Protein AF-A0A543AAI5-F1 (afdb_monomer_lite)

Organism: NCBI:txid1175486

Sequence (152 aa):
MASEREKSPRRGMCAAIVSMEGLAVALASPVMISIGGVSAGLAVPLGLGFFVACILVAGMLRRPWAYWLGWALQVVAIAMGFLISIMFVIGVIFAILWGMGDLLGRKIDRERAAAFAELDRIIAREEAAEQGASDDADASDDAVSDDSASRP

Foldseek 3Di:
DVVVVPPLVLLVQLLVLLLVLLVVLQVCLVVLVPPLVDDNVPSNCLSNVLNVLSNVLSVVVVDPCSLVVVVVSLVSQCVCCVSPVVSVVVSVVSNVSSVVSVVVSVVVVVVVVVVVVVVVVVVVVVVVVVVVVVVVVVVVVVVVVVVVVPDD

pLDDT: mean 79.84, std 9.24, range [43.66, 92.19]

Structure (mmCIF, N/CA/C/O backbone):
data_AF-A0A543AAI5-F1
#
_entry.id   AF-A0A543AAI5-F1
#
loop_
_atom_site.group_PDB
_atom_site.id
_atom_site.type_symbol
_atom_site.label_atom_id
_atom_site.label_alt_id
_atom_site.label_comp_id
_atom_site.label_asym_id
_atom_site.label_entity_id
_atom_site.label_seq_id
_atom_site.pdbx_PDB_ins_code
_atom_site.Cartn_x
_atom_site.Cartn_y
_atom_site.Cartn_z
_atom_site.occupancy
_atom_site.B_iso_or_equiv
_atom_site.auth_seq_id
_atom_site.auth_comp_id
_atom_site.auth_asym_id
_atom_site.auth_atom_id
_atom_site.pdbx_PDB_model_num
ATOM 1 N N . MET A 1 1 ? 25.627 -3.147 -5.554 1.00 43.66 1 MET A N 1
ATOM 2 C CA . MET A 1 1 ? 24.707 -1.999 -5.745 1.00 43.66 1 MET A CA 1
ATOM 3 C C . MET A 1 1 ? 23.696 -2.166 -6.894 1.00 43.66 1 MET A C 1
ATOM 5 O O . MET A 1 1 ? 22.860 -1.294 -7.066 1.00 43.66 1 MET A O 1
ATOM 9 N N . ALA A 1 2 ? 23.668 -3.286 -7.635 1.00 43.66 2 ALA A N 1
ATOM 10 C CA . ALA A 1 2 ? 22.633 -3.532 -8.655 1.00 43.66 2 ALA A CA 1
ATOM 11 C C . ALA A 1 2 ? 21.208 -3.740 -8.078 1.00 43.66 2 ALA A C 1
ATOM 13 O O . ALA A 1 2 ? 20.225 -3.452 -8.750 1.00 43.66 2 ALA A O 1
ATOM 14 N N . SER A 1 3 ? 21.085 -4.158 -6.810 1.00 45.50 3 SER A N 1
ATOM 15 C CA . SER A 1 3 ? 19.794 -4.503 -6.181 1.00 45.50 3 SER A CA 1
ATOM 16 C C . SER A 1 3 ? 18.876 -3.305 -5.873 1.00 45.50 3 SER A C 1
ATOM 18 O O . SER A 1 3 ? 17.659 -3.470 -5.798 1.00 45.50 3 SER A O 1
ATOM 20 N N . GLU A 1 4 ? 19.409 -2.087 -5.726 1.00 51.50 4 GLU A N 1
ATOM 21 C CA . GLU A 1 4 ? 18.578 -0.895 -5.473 1.00 51.50 4 GLU A CA 1
ATOM 22 C C . GLU A 1 4 ? 17.857 -0.390 -6.729 1.00 51.50 4 GLU A C 1
ATOM 24 O O . GLU A 1 4 ? 16.773 0.181 -6.622 1.00 51.50 4 GLU A O 1
ATOM 29 N N . ARG A 1 5 ? 18.404 -0.642 -7.928 1.00 51.22 5 ARG A N 1
ATOM 30 C CA . ARG A 1 5 ? 17.808 -0.184 -9.197 1.00 51.22 5 ARG A CA 1
ATOM 31 C C . ARG A 1 5 ? 16.488 -0.883 -9.548 1.00 51.22 5 ARG A C 1
ATOM 33 O O . ARG A 1 5 ? 15.693 -0.303 -10.290 1.00 51.22 5 ARG A O 1
ATOM 40 N N . GLU A 1 6 ? 16.248 -2.077 -9.003 1.00 53.09 6 GLU A N 1
ATOM 41 C CA . GLU A 1 6 ? 15.139 -2.972 -9.372 1.00 53.09 6 GLU A CA 1
ATOM 42 C C . GLU A 1 6 ? 13.896 -2.842 -8.466 1.00 53.09 6 GLU A C 1
ATOM 44 O O . GLU A 1 6 ? 12.776 -3.192 -8.851 1.00 53.09 6 GLU A O 1
ATOM 49 N N . LYS A 1 7 ? 14.035 -2.286 -7.255 1.00 54.19 7 LYS A N 1
ATOM 50 C CA . LYS A 1 7 ? 12.887 -2.084 -6.360 1.00 54.19 7 LYS A CA 1
ATOM 51 C C . LYS A 1 7 ? 12.089 -0.862 -6.814 1.00 54.19 7 LYS A C 1
ATOM 53 O O . LYS A 1 7 ? 12.476 0.264 -6.530 1.00 54.19 7 LYS A O 1
ATOM 58 N N . SER A 1 8 ? 10.962 -1.087 -7.502 1.00 60.38 8 SER A N 1
ATOM 59 C CA . SER A 1 8 ? 10.020 -0.017 -7.884 1.00 60.38 8 SER A CA 1
ATOM 60 C C . SER A 1 8 ? 9.680 0.841 -6.647 1.00 60.38 8 SER A C 1
ATOM 62 O O . SER A 1 8 ? 9.052 0.33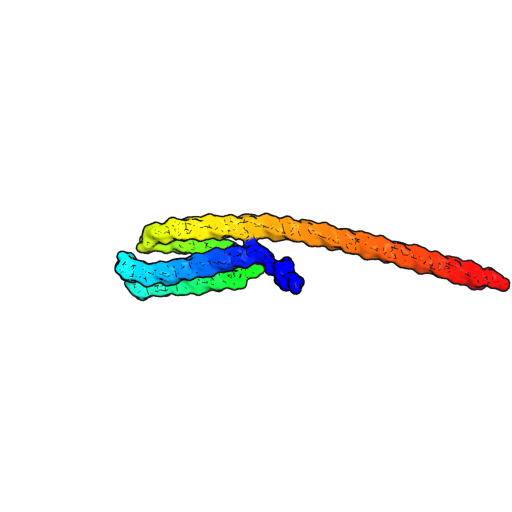0 -5.709 1.00 60.38 8 SER A O 1
ATOM 64 N N . PRO A 1 9 ? 10.091 2.128 -6.619 1.00 66.56 9 PRO A N 1
ATOM 65 C CA . PRO A 1 9 ? 9.912 3.013 -5.464 1.00 66.56 9 PRO A CA 1
ATOM 66 C C . PRO A 1 9 ? 8.450 3.116 -5.017 1.00 66.56 9 PRO A C 1
ATOM 68 O O . PRO A 1 9 ? 8.156 3.177 -3.824 1.00 66.56 9 PRO A O 1
ATOM 71 N N . ARG A 1 10 ? 7.518 3.025 -5.975 1.00 66.94 10 ARG A N 1
ATOM 72 C CA . ARG A 1 10 ? 6.068 2.948 -5.754 1.00 66.94 10 ARG A CA 1
ATOM 73 C C . ARG A 1 10 ? 5.675 1.853 -4.771 1.00 66.94 10 ARG A C 1
ATOM 75 O O . ARG A 1 10 ? 4.867 2.076 -3.876 1.00 66.94 10 ARG A O 1
ATOM 82 N N . ARG A 1 11 ? 6.225 0.653 -4.954 1.00 71.38 11 ARG A N 1
ATOM 83 C CA . ARG A 1 11 ? 5.855 -0.525 -4.160 1.00 71.38 11 ARG A CA 1
ATOM 84 C C . ARG A 1 11 ? 6.301 -0.358 -2.717 1.00 71.38 11 ARG A C 1
ATOM 86 O O . ARG A 1 11 ? 5.543 -0.699 -1.821 1.00 71.38 11 ARG A O 1
ATOM 93 N N . GLY A 1 12 ? 7.492 0.206 -2.507 1.00 76.19 12 GLY A N 1
ATOM 94 C CA . GLY A 1 12 ? 8.001 0.520 -1.173 1.00 76.19 12 GLY A CA 1
ATOM 95 C C . GLY A 1 12 ? 7.133 1.554 -0.458 1.00 76.19 12 GLY A C 1
ATOM 96 O O . GLY A 1 12 ? 6.717 1.317 0.671 1.00 76.19 12 GLY A O 1
ATOM 97 N N . MET A 1 13 ? 6.795 2.654 -1.139 1.00 78.50 13 MET A N 1
ATOM 98 C CA . MET A 1 13 ? 5.970 3.722 -0.565 1.00 78.50 13 MET A CA 1
ATOM 99 C C . MET A 1 13 ? 4.566 3.232 -0.191 1.00 78.50 13 MET A C 1
ATOM 101 O O . MET A 1 13 ? 4.148 3.391 0.953 1.00 78.50 13 MET A O 1
ATOM 105 N N . CYS A 1 14 ? 3.848 2.582 -1.111 1.00 77.38 14 CYS A N 1
ATOM 106 C CA . CYS 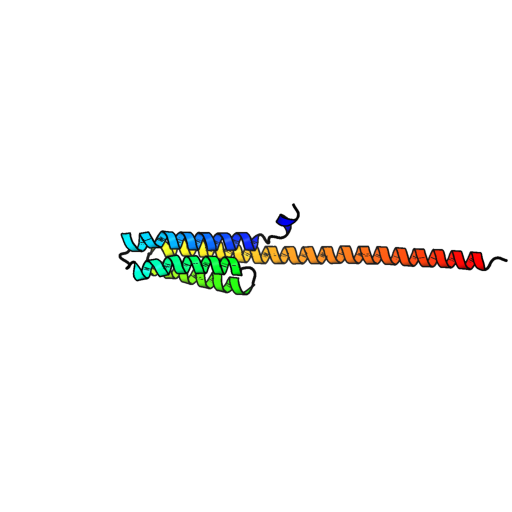A 1 14 ? 2.490 2.109 -0.833 1.00 77.38 14 CYS A CA 1
ATOM 107 C C . CYS A 1 14 ? 2.461 0.985 0.219 1.00 77.38 14 CYS A C 1
ATOM 109 O O . CYS A 1 14 ? 1.563 0.967 1.059 1.00 77.38 14 CYS A O 1
ATOM 111 N N . ALA A 1 15 ? 3.443 0.072 0.213 1.00 81.56 15 ALA A N 1
ATOM 112 C CA . ALA A 1 15 ? 3.549 -0.964 1.241 1.00 81.56 15 ALA A CA 1
ATOM 113 C C . ALA A 1 15 ? 3.833 -0.367 2.625 1.00 81.56 15 ALA A C 1
ATOM 115 O O . ALA A 1 15 ? 3.234 -0.810 3.604 1.00 81.56 15 ALA A O 1
ATOM 116 N N . ALA A 1 16 ? 4.692 0.654 2.715 1.00 83.88 16 ALA A N 1
ATOM 117 C CA . ALA A 1 16 ? 4.970 1.341 3.972 1.00 83.88 16 ALA A CA 1
ATOM 118 C C . ALA A 1 16 ? 3.722 2.049 4.522 1.00 83.88 16 ALA A C 1
ATOM 120 O O . ALA A 1 16 ? 3.409 1.883 5.699 1.00 83.88 16 ALA A O 1
ATOM 121 N N . ILE A 1 17 ? 2.976 2.761 3.665 1.00 85.88 17 ILE A N 1
ATOM 122 C CA . ILE A 1 17 ? 1.734 3.457 4.040 1.00 85.88 17 ILE A CA 1
ATOM 123 C C . ILE A 1 17 ? 0.725 2.470 4.636 1.00 85.88 17 ILE A C 1
ATOM 125 O O . ILE A 1 17 ? 0.322 2.636 5.782 1.00 85.88 17 ILE A O 1
ATOM 129 N N . VAL A 1 18 ? 0.379 1.401 3.913 1.00 79.19 18 VAL A N 1
ATOM 130 C CA . VAL A 1 18 ? -0.617 0.423 4.388 1.00 79.19 18 VAL A CA 1
ATOM 131 C C . VAL A 1 18 ? -0.145 -0.337 5.631 1.00 79.19 18 VAL A C 1
ATOM 133 O O . VAL A 1 18 ? -0.951 -0.633 6.510 1.00 79.19 18 VAL A O 1
ATOM 136 N N . SER A 1 19 ? 1.153 -0.626 5.755 1.00 83.69 19 SER A N 1
ATOM 137 C CA . SER A 1 19 ? 1.687 -1.293 6.953 1.00 83.69 19 SER A CA 1
ATOM 138 C C . SER A 1 19 ? 1.577 -0.402 8.194 1.00 83.69 19 SER A C 1
ATOM 140 O O . SER A 1 19 ? 1.187 -0.868 9.264 1.00 83.69 19 SER A O 1
ATOM 142 N N . MET A 1 20 ? 1.896 0.887 8.050 1.00 85.19 20 MET A N 1
ATOM 143 C CA . MET A 1 20 ? 1.808 1.868 9.131 1.00 85.19 20 MET A CA 1
ATOM 144 C C . MET A 1 20 ? 0.352 2.184 9.498 1.00 85.19 20 MET A C 1
ATOM 146 O O . MET A 1 20 ? 0.050 2.368 10.674 1.00 85.19 20 MET A O 1
ATOM 150 N N . GLU A 1 21 ? -0.554 2.178 8.520 1.00 84.19 21 GLU A N 1
ATOM 151 C CA . GLU A 1 21 ? -1.998 2.313 8.734 1.00 84.19 21 GLU A CA 1
ATOM 152 C C . GLU A 1 21 ? -2.550 1.166 9.575 1.00 84.19 21 GLU A C 1
ATOM 154 O O . GLU A 1 21 ? -3.174 1.388 10.612 1.00 84.19 21 GLU A O 1
ATOM 159 N N . GLY A 1 22 ? -2.265 -0.072 9.164 1.00 81.44 22 GLY A N 1
ATOM 160 C CA . GLY A 1 22 ? -2.705 -1.241 9.907 1.00 81.44 22 GLY A CA 1
ATOM 161 C C . GLY A 1 22 ? -2.157 -1.231 11.337 1.00 81.44 22 GLY A C 1
ATOM 162 O O . GLY A 1 22 ? -2.876 -1.582 12.269 1.00 81.44 22 GLY A O 1
ATOM 163 N N . LEU A 1 23 ? -0.906 -0.794 11.525 1.00 86.62 23 LEU A N 1
ATOM 164 C CA . LEU A 1 23 ? -0.312 -0.658 12.854 1.00 86.62 23 LEU A CA 1
ATOM 165 C C . LEU A 1 23 ? -1.047 0.399 13.692 1.00 86.62 23 LEU A C 1
ATOM 167 O O . LEU A 1 23 ? -1.346 0.149 14.857 1.00 86.62 23 LEU A O 1
ATOM 171 N N . ALA A 1 24 ? -1.376 1.552 13.105 1.00 86.06 24 ALA A N 1
ATOM 172 C CA . ALA A 1 24 ? -2.142 2.596 13.780 1.00 86.06 24 ALA A CA 1
ATOM 173 C C . ALA A 1 24 ? -3.527 2.091 14.219 1.00 86.06 24 ALA A C 1
ATOM 175 O O . ALA A 1 24 ? -3.940 2.339 15.351 1.00 86.06 24 ALA A O 1
ATOM 176 N N . VAL A 1 25 ? -4.215 1.325 13.366 1.00 82.62 25 VAL A N 1
ATOM 177 C CA . VAL A 1 25 ? -5.526 0.736 13.680 1.00 82.62 25 VAL A CA 1
ATOM 178 C C . VAL A 1 25 ? -5.419 -0.365 14.744 1.00 82.62 25 VAL A C 1
ATOM 180 O O . VAL A 1 25 ? -6.245 -0.411 15.654 1.00 82.62 25 VAL A O 1
ATOM 183 N N . ALA A 1 26 ? -4.381 -1.205 14.711 1.00 83.25 26 ALA A N 1
ATOM 184 C CA . ALA A 1 26 ? -4.135 -2.193 15.765 1.00 83.25 26 ALA A CA 1
ATOM 185 C C . ALA A 1 26 ? -3.882 -1.532 17.131 1.00 83.25 26 ALA A C 1
ATOM 187 O O . ALA A 1 26 ? -4.416 -1.977 18.148 1.00 83.25 26 ALA A O 1
ATOM 188 N N . LEU A 1 27 ? -3.116 -0.437 17.158 1.00 85.38 27 LEU A N 1
ATOM 189 C CA . LEU A 1 27 ? -2.879 0.355 18.370 1.00 85.38 27 LEU A CA 1
ATOM 190 C C . LEU A 1 27 ? -4.124 1.129 18.832 1.00 85.38 27 LEU A C 1
ATOM 192 O O . LEU A 1 27 ? -4.222 1.476 20.009 1.00 85.38 27 LEU A O 1
ATOM 196 N N . ALA A 1 28 ? -5.094 1.364 17.947 1.00 81.00 28 ALA A N 1
ATOM 197 C CA . ALA A 1 28 ? -6.376 1.962 18.301 1.00 81.00 28 ALA A 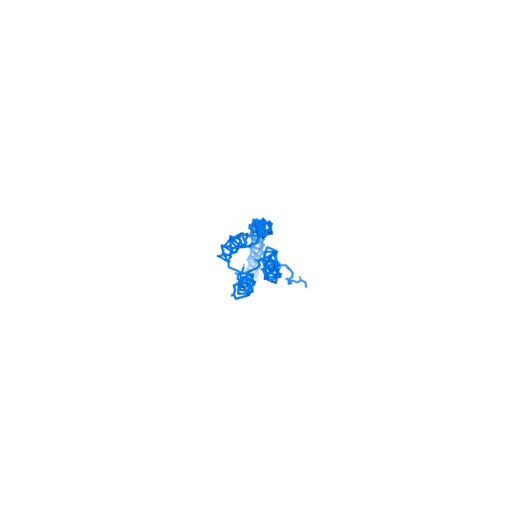CA 1
ATOM 198 C C . ALA A 1 28 ? -7.332 0.967 18.990 1.00 81.00 28 ALA A C 1
ATOM 200 O O . ALA A 1 28 ? -8.227 1.404 19.711 1.00 81.00 28 ALA A O 1
ATOM 201 N N . SER A 1 29 ? -7.147 -0.353 18.848 1.00 81.38 29 SER A N 1
ATOM 202 C CA . SER A 1 29 ? -8.013 -1.355 19.500 1.00 81.38 29 SER A CA 1
ATOM 203 C C . SER A 1 29 ? -8.058 -1.242 21.033 1.00 81.38 29 SER A C 1
ATOM 205 O O . SER A 1 29 ? -9.163 -1.208 21.574 1.00 81.38 29 SER A O 1
ATOM 207 N N . PRO A 1 30 ? -6.930 -1.123 21.765 1.00 79.69 30 PRO A N 1
ATOM 208 C CA . PRO A 1 30 ? -6.956 -0.856 23.206 1.00 79.69 30 PRO A CA 1
ATOM 209 C C . PRO A 1 30 ? -7.696 0.438 23.563 1.00 79.69 30 PRO A C 1
ATOM 211 O O . PRO A 1 30 ? -8.459 0.469 24.525 1.00 79.69 30 PRO A O 1
ATOM 214 N N . VAL A 1 31 ? -7.529 1.494 22.758 1.00 80.31 31 VAL A N 1
ATOM 215 C CA . VAL A 1 31 ? -8.210 2.787 22.945 1.00 80.31 31 VAL A CA 1
ATOM 216 C C . VAL A 1 31 ? -9.725 2.631 22.779 1.00 80.31 31 VAL A C 1
ATOM 218 O O . VAL A 1 31 ? -10.498 3.180 23.560 1.00 80.31 31 VAL A O 1
ATOM 221 N N . MET A 1 32 ? -10.158 1.824 21.812 1.00 75.81 32 MET A N 1
ATOM 222 C CA . MET A 1 32 ? -11.563 1.499 21.555 1.00 75.81 32 MET A CA 1
ATOM 223 C C . MET A 1 32 ? -12.224 0.783 22.743 1.00 75.81 32 MET A C 1
ATOM 225 O O . MET A 1 32 ? -13.386 1.042 23.052 1.00 75.81 32 MET A O 1
ATOM 229 N N . ILE A 1 33 ? -11.468 -0.079 23.430 1.00 80.81 33 ILE A N 1
ATOM 230 C CA . ILE A 1 33 ? -11.928 -0.811 24.617 1.00 80.81 33 ILE A CA 1
ATOM 231 C C . ILE A 1 33 ? -11.960 0.115 25.839 1.00 80.81 33 ILE A C 1
ATOM 233 O O . ILE A 1 33 ? -12.969 0.174 26.537 1.00 80.81 33 ILE A O 1
ATOM 237 N N . SER A 1 34 ? -10.877 0.856 26.096 1.00 77.50 34 SER A N 1
ATOM 238 C CA . SER A 1 34 ? -10.746 1.683 27.303 1.00 77.50 34 SER A CA 1
ATOM 239 C C . SER A 1 34 ? -11.549 2.983 27.266 1.00 77.50 34 SER A C 1
ATOM 241 O O . SER A 1 34 ? -11.989 3.437 28.317 1.00 77.50 34 SER A O 1
ATOM 243 N N . ILE A 1 35 ? -11.724 3.594 26.091 1.00 75.75 35 ILE A N 1
ATOM 244 C CA . ILE A 1 35 ? -12.392 4.899 25.935 1.00 75.75 35 ILE A CA 1
ATOM 245 C C . ILE A 1 35 ? -13.740 4.752 25.224 1.00 75.75 35 ILE A C 1
ATOM 247 O O . ILE A 1 35 ? -14.704 5.415 25.593 1.00 75.75 35 ILE A O 1
ATOM 251 N N . GLY A 1 36 ? -13.823 3.886 24.211 1.00 67.00 36 GLY A N 1
ATOM 252 C CA . GLY A 1 36 ? -15.024 3.732 23.383 1.00 67.00 36 GLY A CA 1
ATOM 253 C C . GLY A 1 36 ? -16.105 2.820 23.970 1.00 67.00 36 GLY A C 1
ATOM 254 O O . GLY A 1 36 ? -17.198 2.758 23.417 1.00 67.00 36 GLY A O 1
ATOM 255 N N . GLY A 1 37 ? -15.820 2.083 25.052 1.00 71.06 37 GLY A N 1
ATOM 256 C CA . GLY A 1 37 ? -16.761 1.120 25.642 1.00 71.06 37 GLY A CA 1
ATOM 257 C C . GLY A 1 37 ? -17.113 -0.054 24.717 1.00 71.06 37 GLY A C 1
ATOM 258 O O . GLY A 1 37 ? -18.077 -0.779 24.967 1.00 71.06 37 GLY A O 1
ATOM 259 N N . VAL A 1 38 ? -16.350 -0.250 23.637 1.00 74.31 38 VAL A N 1
ATOM 260 C CA . VAL A 1 38 ? -16.574 -1.330 22.674 1.00 74.31 38 VAL A CA 1
ATOM 261 C C . VAL A 1 38 ? -16.086 -2.640 23.282 1.00 74.31 38 VAL A C 1
ATOM 263 O O . VAL A 1 38 ? -14.982 -2.718 23.822 1.00 74.31 38 VAL A O 1
ATOM 266 N N . SER A 1 39 ? -16.899 -3.695 23.180 1.00 81.94 39 SER A N 1
ATOM 267 C CA . SER A 1 39 ? -16.516 -5.008 23.703 1.00 81.94 39 SER A CA 1
ATOM 268 C C . SER A 1 39 ? -15.199 -5.491 23.081 1.00 81.94 39 SER A C 1
ATOM 270 O O . SER A 1 39 ? -14.988 -5.382 21.868 1.00 81.94 39 SER A O 1
ATOM 272 N N . ALA A 1 40 ? -14.323 -6.077 23.901 1.00 77.88 40 ALA A N 1
ATOM 273 C CA . ALA A 1 40 ? -13.050 -6.629 23.433 1.00 77.88 40 ALA A CA 1
ATOM 274 C C . ALA A 1 40 ? -13.242 -7.675 22.318 1.00 77.88 40 ALA A C 1
ATOM 276 O O . ALA A 1 40 ? -12.428 -7.755 21.400 1.00 77.88 40 ALA A O 1
ATOM 277 N N . GLY A 1 41 ? -14.359 -8.414 22.355 1.00 81.31 41 GLY A N 1
ATOM 278 C CA . GLY A 1 41 ? -14.735 -9.386 21.328 1.00 81.31 41 GLY A CA 1
ATOM 279 C C . GLY A 1 41 ? -14.989 -8.782 19.944 1.00 81.31 41 GLY A C 1
ATOM 280 O O . GLY A 1 41 ? -14.864 -9.497 18.959 1.00 81.31 41 GLY A O 1
ATOM 281 N N . LEU A 1 42 ? -15.289 -7.482 19.847 1.00 80.62 42 LEU A N 1
ATOM 282 C CA . LEU A 1 42 ? -15.439 -6.779 18.571 1.00 80.62 42 LEU A CA 1
ATOM 283 C C . LEU A 1 42 ? -14.189 -5.957 18.224 1.00 80.62 42 LEU A C 1
ATOM 285 O O . LEU A 1 42 ? -13.732 -5.983 17.085 1.00 80.62 42 LEU A O 1
ATOM 289 N N . ALA A 1 43 ? -13.601 -5.268 19.205 1.00 79.06 43 ALA A N 1
ATOM 290 C CA . ALA A 1 43 ? -12.472 -4.364 18.990 1.00 79.06 43 ALA A CA 1
ATOM 291 C C . ALA A 1 43 ? -11.170 -5.088 18.599 1.00 79.06 43 ALA A C 1
ATOM 293 O O . ALA A 1 43 ? -10.395 -4.570 17.791 1.00 79.06 43 ALA A O 1
ATOM 294 N N . VAL A 1 44 ? -10.913 -6.278 19.157 1.00 81.44 44 VAL A N 1
ATOM 295 C CA . VAL A 1 44 ? -9.679 -7.035 18.887 1.00 81.44 44 VAL A CA 1
ATOM 296 C C . VAL A 1 44 ? -9.670 -7.635 17.475 1.00 81.44 44 VAL A C 1
ATOM 298 O O . VAL A 1 44 ? -8.700 -7.387 16.756 1.00 81.44 44 VAL A O 1
ATOM 301 N N . PRO A 1 45 ? -10.714 -8.357 17.012 1.00 84.50 45 PRO A N 1
ATOM 302 C CA . PRO A 1 45 ? -10.743 -8.874 15.643 1.00 84.50 45 PRO A CA 1
ATOM 303 C C . PRO A 1 45 ? -10.731 -7.764 14.599 1.00 84.50 45 PRO A C 1
ATOM 305 O O . PRO A 1 45 ? -10.097 -7.913 13.561 1.00 84.50 45 PRO A O 1
ATOM 308 N N . LEU A 1 46 ? -11.400 -6.645 14.882 1.00 82.56 46 LEU A N 1
ATOM 309 C CA . LEU A 1 46 ? -11.439 -5.501 13.985 1.00 82.56 46 LEU A CA 1
ATOM 310 C C . LEU A 1 46 ? -10.052 -4.884 13.787 1.00 82.56 46 LEU A C 1
ATOM 312 O O . LEU A 1 46 ? -9.629 -4.740 12.646 1.00 82.56 46 LEU A O 1
ATOM 316 N N . GLY A 1 47 ? -9.309 -4.570 14.852 1.00 84.25 47 GLY A N 1
ATOM 317 C CA . GLY A 1 47 ? -7.984 -3.966 14.678 1.00 84.25 47 GLY A CA 1
ATOM 318 C C . GLY A 1 47 ? -6.911 -4.950 14.228 1.00 84.25 47 GLY A C 1
ATOM 319 O O . GLY A 1 47 ? -6.153 -4.653 13.305 1.00 84.25 47 GLY A O 1
ATOM 320 N N . LEU A 1 48 ? -6.861 -6.145 14.824 1.00 84.50 48 LEU A N 1
ATOM 321 C CA . LEU A 1 48 ? -5.858 -7.147 14.461 1.00 84.50 48 LEU A CA 1
ATOM 322 C C . LEU A 1 48 ? -6.139 -7.753 13.079 1.00 84.50 48 LEU A C 1
ATOM 324 O O . LEU A 1 48 ? -5.219 -7.926 12.284 1.00 84.50 48 LEU A O 1
ATOM 328 N N . GLY A 1 49 ? -7.406 -8.034 12.767 1.00 85.06 49 GLY A N 1
ATOM 329 C CA . GLY A 1 49 ? -7.820 -8.518 11.450 1.00 85.06 49 GLY A CA 1
ATOM 330 C C . GLY A 1 49 ? -7.573 -7.482 10.358 1.00 85.06 49 GLY A C 1
ATOM 331 O O . GLY A 1 49 ? -7.072 -7.835 9.291 1.00 85.06 49 GLY A O 1
ATOM 332 N N . PHE A 1 50 ? -7.827 -6.201 10.642 1.00 85.44 50 PHE A N 1
ATOM 333 C CA . PHE A 1 50 ? -7.491 -5.116 9.723 1.00 85.44 50 PHE A CA 1
ATOM 334 C C . PHE A 1 50 ? -5.976 -4.994 9.512 1.00 85.44 50 PHE A C 1
ATOM 336 O O . PHE A 1 50 ? -5.527 -4.929 8.371 1.00 85.44 50 PHE A O 1
ATOM 343 N N . PHE A 1 51 ? -5.168 -5.068 10.575 1.00 85.62 51 PHE A N 1
ATOM 344 C CA . PHE A 1 51 ? -3.707 -5.065 10.453 1.00 85.62 51 PHE A CA 1
ATOM 345 C C . PHE A 1 51 ? -3.188 -6.207 9.576 1.00 85.62 51 PHE A C 1
ATOM 347 O O . PHE A 1 51 ? -2.374 -5.984 8.680 1.00 85.62 51 PHE A O 1
ATOM 354 N N . VAL A 1 52 ? -3.691 -7.426 9.776 1.00 86.06 52 VAL A N 1
ATOM 355 C CA . VAL A 1 52 ? -3.322 -8.574 8.938 1.00 86.06 52 VAL A CA 1
ATOM 356 C C . VAL A 1 52 ? -3.740 -8.345 7.484 1.00 86.06 52 VAL A C 1
ATOM 358 O O . VAL A 1 52 ? -2.943 -8.596 6.580 1.00 86.06 52 VAL A O 1
ATOM 361 N N . ALA A 1 53 ? -4.942 -7.817 7.239 1.00 86.06 53 ALA A N 1
ATOM 362 C CA . ALA A 1 53 ? -5.403 -7.485 5.892 1.00 86.06 53 ALA A CA 1
ATOM 363 C C . ALA A 1 53 ? -4.493 -6.447 5.211 1.00 86.06 53 ALA A C 1
ATOM 365 O O . ALA A 1 53 ? -4.121 -6.627 4.050 1.00 86.06 53 ALA A O 1
ATOM 366 N N . CYS A 1 54 ? -4.058 -5.417 5.942 1.00 84.25 54 CYS A N 1
ATOM 367 C CA . CYS A 1 54 ? -3.077 -4.442 5.474 1.00 84.25 54 CYS A CA 1
ATOM 368 C C . CYS A 1 54 ? -1.755 -5.111 5.068 1.00 84.25 54 CYS A C 1
ATOM 370 O O . CYS A 1 54 ? -1.270 -4.891 3.959 1.00 84.25 54 CYS A O 1
ATOM 372 N N . ILE A 1 55 ? -1.189 -5.976 5.913 1.00 84.50 55 ILE A N 1
ATOM 373 C CA . ILE A 1 55 ? 0.067 -6.680 5.606 1.00 84.50 55 ILE A CA 1
ATOM 374 C C . ILE A 1 55 ? -0.079 -7.594 4.380 1.00 84.50 55 ILE A C 1
ATOM 376 O O . ILE A 1 55 ? 0.807 -7.627 3.521 1.00 84.50 55 ILE A O 1
ATOM 380 N N . LEU A 1 56 ? -1.207 -8.297 4.250 1.00 85.19 56 LEU A N 1
ATOM 381 C CA . LEU A 1 56 ? -1.494 -9.131 3.082 1.00 85.19 56 LEU A CA 1
ATOM 382 C C . LEU A 1 56 ? -1.571 -8.296 1.800 1.00 85.19 56 LEU A C 1
ATOM 384 O O . LEU A 1 56 ? -0.931 -8.641 0.804 1.00 85.19 56 LEU A O 1
ATOM 388 N N . VAL A 1 57 ? -2.285 -7.167 1.831 1.00 81.88 57 VAL A N 1
ATOM 389 C CA . VAL A 1 57 ? -2.355 -6.235 0.698 1.00 81.88 57 VAL A CA 1
ATOM 390 C C . VAL A 1 57 ? -0.971 -5.692 0.362 1.00 81.88 57 VAL A C 1
ATOM 392 O O . VAL A 1 57 ? -0.572 -5.758 -0.800 1.00 81.88 57 VAL A O 1
ATOM 395 N N . ALA A 1 58 ? -0.191 -5.260 1.356 1.00 80.69 58 ALA A N 1
ATOM 396 C CA . ALA A 1 58 ? 1.183 -4.796 1.169 1.00 80.69 58 ALA A CA 1
ATOM 397 C C . ALA A 1 58 ? 2.071 -5.858 0.486 1.00 80.69 58 ALA A C 1
ATOM 399 O O . ALA A 1 58 ? 2.840 -5.533 -0.422 1.00 80.69 58 ALA A O 1
ATOM 400 N N . GLY A 1 59 ? 1.918 -7.139 0.842 1.00 78.88 59 GLY A N 1
ATOM 401 C CA . GLY A 1 59 ? 2.593 -8.256 0.172 1.00 78.88 59 GLY A CA 1
ATOM 402 C C . GLY A 1 59 ? 2.093 -8.525 -1.257 1.00 78.88 59 GLY A C 1
ATOM 403 O O . GLY A 1 59 ? 2.869 -8.929 -2.131 1.00 78.88 59 GLY A O 1
ATOM 404 N N . MET A 1 60 ? 0.811 -8.264 -1.520 1.00 79.31 60 MET A N 1
ATOM 405 C CA . MET A 1 60 ? 0.134 -8.491 -2.804 1.00 79.31 60 MET A CA 1
ATOM 406 C C . MET A 1 60 ? 0.255 -7.341 -3.807 1.00 79.31 60 MET 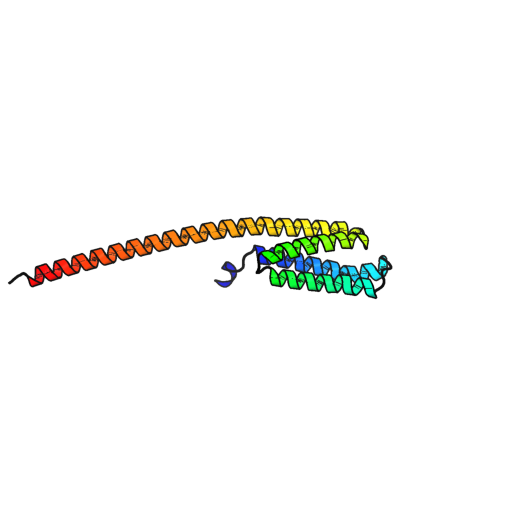A C 1
ATOM 408 O O . MET A 1 60 ? -0.075 -7.536 -4.979 1.00 79.31 60 MET A O 1
ATOM 412 N N . LEU A 1 61 ? 0.842 -6.201 -3.428 1.00 72.19 61 LEU A N 1
ATOM 413 C CA . LEU A 1 61 ? 1.119 -5.055 -4.314 1.00 72.19 61 LEU A CA 1
ATOM 414 C C . LEU A 1 61 ? 2.005 -5.369 -5.533 1.00 72.19 61 LEU A C 1
ATOM 416 O O . LEU A 1 61 ? 2.268 -4.501 -6.362 1.00 72.19 61 LEU A O 1
ATOM 420 N N . ARG A 1 62 ? 2.464 -6.618 -5.678 1.00 64.94 62 ARG A N 1
ATOM 421 C CA . ARG A 1 62 ? 3.063 -7.136 -6.915 1.00 64.94 62 ARG A CA 1
ATOM 422 C C . ARG A 1 62 ? 2.069 -7.198 -8.084 1.00 64.94 62 ARG A C 1
ATOM 424 O O . ARG A 1 62 ? 2.504 -7.315 -9.224 1.00 64.94 62 ARG A O 1
ATOM 431 N N . ARG A 1 63 ? 0.756 -7.189 -7.822 1.00 72.88 63 ARG A N 1
ATOM 432 C CA . ARG A 1 63 ? -0.296 -7.359 -8.835 1.00 72.88 63 ARG A CA 1
ATOM 433 C C . ARG A 1 63 ? -1.113 -6.069 -9.019 1.00 72.88 63 ARG A C 1
ATOM 435 O O . ARG A 1 63 ? -1.467 -5.444 -8.024 1.00 72.88 63 ARG A O 1
ATOM 442 N N . PRO A 1 64 ? -1.507 -5.704 -10.255 1.00 72.75 64 PRO A N 1
ATOM 443 C CA . PRO A 1 64 ? -2.254 -4.469 -10.529 1.00 72.75 64 PRO A CA 1
ATOM 444 C C . PRO A 1 64 ? -3.651 -4.432 -9.885 1.00 72.75 64 PRO A C 1
ATOM 446 O O . PRO A 1 64 ? -4.175 -3.354 -9.624 1.00 72.75 64 PRO A O 1
ATOM 449 N N . TRP A 1 65 ? -4.248 -5.587 -9.574 1.00 78.62 65 TRP A N 1
ATOM 450 C CA . TRP A 1 65 ? -5.542 -5.644 -8.884 1.00 78.62 65 TRP A CA 1
ATOM 451 C C . TRP A 1 65 ? -5.445 -5.337 -7.381 1.00 78.62 65 TRP A C 1
ATOM 453 O O . TRP A 1 65 ? -6.425 -4.901 -6.786 1.00 78.62 65 TRP A O 1
ATOM 463 N N . ALA A 1 66 ? -4.267 -5.496 -6.766 1.00 79.88 66 ALA A N 1
ATOM 464 C CA . ALA A 1 66 ? -4.080 -5.246 -5.336 1.00 79.88 66 ALA A CA 1
ATOM 465 C C . ALA A 1 66 ? -4.293 -3.769 -4.960 1.00 79.88 66 ALA A C 1
ATOM 467 O O . ALA A 1 66 ? -4.647 -3.464 -3.824 1.00 79.88 66 ALA A O 1
ATOM 468 N N . TYR A 1 67 ? -4.151 -2.853 -5.923 1.00 78.88 67 TYR A N 1
ATOM 469 C CA . TYR A 1 67 ? -4.437 -1.431 -5.724 1.00 78.88 67 TYR A CA 1
ATOM 470 C C . TYR A 1 67 ? -5.928 -1.156 -5.478 1.00 78.88 67 TYR A C 1
ATOM 472 O O . TYR A 1 67 ? -6.260 -0.283 -4.678 1.00 78.88 67 TYR A O 1
ATOM 480 N N . TRP A 1 68 ? -6.828 -1.935 -6.090 1.00 85.12 68 TRP A N 1
ATOM 481 C CA . TRP A 1 68 ? -8.264 -1.869 -5.793 1.00 85.12 68 TRP A CA 1
ATOM 482 C C . TRP A 1 68 ? -8.563 -2.350 -4.373 1.00 85.12 68 TRP A C 1
ATOM 484 O O . TRP A 1 68 ? -9.385 -1.756 -3.681 1.00 85.12 68 TRP A O 1
ATOM 494 N N . LEU A 1 69 ? -7.842 -3.377 -3.911 1.00 85.62 69 LEU A N 1
ATOM 495 C CA . LEU A 1 69 ? -7.941 -3.869 -2.536 1.00 85.62 69 LEU A CA 1
ATOM 496 C C . LEU A 1 69 ? -7.481 -2.820 -1.517 1.00 85.62 69 LEU A C 1
ATOM 498 O O . LEU A 1 69 ? -8.102 -2.678 -0.470 1.00 85.62 69 LEU A O 1
ATOM 502 N N . GLY A 1 70 ? -6.444 -2.043 -1.835 1.00 85.00 70 GLY A N 1
ATOM 503 C CA . GLY A 1 70 ? -6.023 -0.933 -0.981 1.00 85.00 70 GLY A CA 1
ATOM 504 C C . GLY A 1 70 ? -7.050 0.202 -0.915 1.00 85.00 70 GLY A C 1
ATOM 505 O O . GLY A 1 70 ? -7.316 0.708 0.168 1.00 85.00 70 GLY A O 1
ATOM 506 N N . TRP A 1 71 ? -7.720 0.541 -2.023 1.00 90.00 71 TRP A N 1
ATOM 507 C CA . TRP A 1 71 ? -8.862 1.468 -1.983 1.00 90.00 71 TRP A CA 1
ATOM 508 C C . TRP A 1 71 ? -10.024 0.933 -1.139 1.00 90.00 71 TRP A C 1
ATOM 510 O O . TRP A 1 71 ? -10.630 1.693 -0.387 1.00 90.00 71 TRP A O 1
ATOM 520 N N . ALA A 1 72 ? -10.307 -0.371 -1.213 1.00 89.19 72 ALA A N 1
ATOM 521 C CA . ALA A 1 72 ? -11.301 -1.000 -0.347 1.00 89.19 72 ALA A CA 1
ATOM 522 C C . ALA A 1 72 ? -10.904 -0.903 1.138 1.00 89.19 72 ALA A C 1
ATOM 524 O O . ALA A 1 72 ? -11.745 -0.549 1.962 1.00 89.19 72 ALA A O 1
ATOM 525 N N . LEU A 1 73 ? -9.628 -1.135 1.477 1.00 87.69 73 LEU A N 1
ATOM 526 C CA . LEU A 1 73 ? -9.123 -0.952 2.844 1.00 87.69 73 LEU A CA 1
ATOM 527 C C . LEU A 1 73 ? -9.290 0.486 3.337 1.00 87.69 73 LEU A C 1
ATOM 529 O O . LEU A 1 73 ? -9.700 0.663 4.477 1.00 87.69 73 LEU A O 1
ATOM 533 N N . GLN A 1 74 ? -9.069 1.494 2.489 1.00 90.56 74 GLN A N 1
ATOM 534 C CA . GLN A 1 74 ? -9.275 2.893 2.879 1.00 90.56 74 GLN A CA 1
ATOM 535 C C . GLN A 1 74 ? -10.733 3.196 3.224 1.00 90.56 74 GLN A C 1
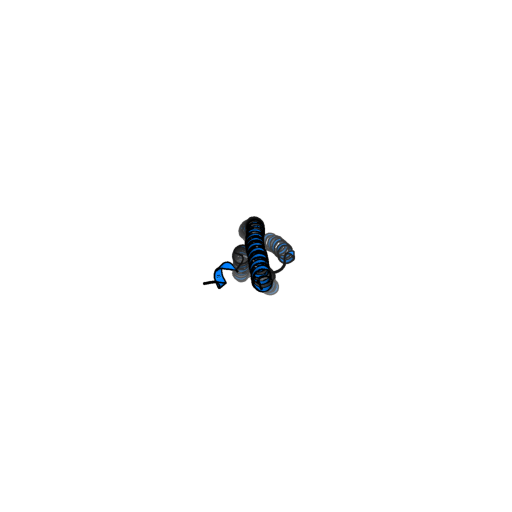ATOM 537 O O . GLN A 1 74 ? -11.021 3.864 4.215 1.00 90.56 74 GLN A O 1
ATOM 542 N N . VAL A 1 75 ? -11.676 2.665 2.444 1.00 91.19 75 VAL A N 1
ATOM 543 C CA . VAL A 1 75 ? -13.106 2.805 2.755 1.00 91.19 75 VAL A CA 1
ATOM 544 C C . VAL A 1 75 ? -13.430 2.142 4.095 1.00 91.19 75 VAL A C 1
ATOM 546 O O . VAL A 1 75 ? -14.156 2.723 4.900 1.00 91.19 75 VAL A O 1
ATOM 549 N N . VAL A 1 76 ? -12.859 0.965 4.366 1.00 87.50 76 VAL A N 1
ATOM 550 C CA . VAL A 1 76 ? -13.024 0.268 5.651 1.00 87.50 76 VAL A CA 1
ATOM 551 C C . VAL A 1 76 ? -12.402 1.064 6.805 1.00 87.50 76 VAL A C 1
ATOM 553 O O . VAL A 1 76 ? -13.045 1.214 7.841 1.00 87.50 76 VAL A O 1
ATOM 556 N N . ALA A 1 77 ? -11.205 1.626 6.628 1.00 84.81 77 ALA A N 1
ATOM 557 C CA . ALA A 1 77 ? -10.535 2.453 7.632 1.00 84.81 77 ALA A CA 1
ATOM 558 C C . ALA A 1 77 ? -11.360 3.695 7.990 1.00 84.81 77 ALA A C 1
ATOM 560 O O . ALA A 1 77 ? -11.556 4.002 9.165 1.00 84.81 77 ALA A O 1
ATOM 561 N N . ILE A 1 78 ? -11.908 4.377 6.981 1.00 88.62 78 ILE A N 1
ATOM 562 C CA . ILE A 1 78 ? -12.791 5.532 7.171 1.00 88.62 78 ILE A CA 1
ATOM 563 C C . ILE A 1 78 ? -14.099 5.106 7.851 1.00 88.62 78 ILE A C 1
ATOM 565 O O . ILE A 1 78 ? -14.556 5.784 8.768 1.00 88.62 78 ILE A O 1
ATOM 569 N N . ALA A 1 79 ? -14.683 3.968 7.463 1.00 87.38 79 ALA A N 1
ATOM 570 C CA . ALA A 1 79 ? -15.881 3.428 8.105 1.00 87.38 79 ALA A CA 1
ATOM 571 C C . ALA A 1 79 ? -15.639 3.050 9.579 1.00 87.38 79 ALA A C 1
ATOM 573 O O . ALA A 1 79 ? -16.543 3.160 10.406 1.00 87.38 79 ALA A O 1
ATOM 574 N N . MET A 1 80 ? -14.407 2.697 9.951 1.00 81.50 80 MET A N 1
ATOM 575 C CA . MET A 1 80 ? -14.017 2.522 11.353 1.00 81.50 80 MET A CA 1
ATOM 576 C C . MET A 1 80 ? -14.218 3.803 12.186 1.00 81.50 80 MET A C 1
ATOM 578 O O . MET A 1 80 ? -14.416 3.737 13.400 1.00 81.50 80 MET A O 1
ATOM 582 N N . GLY A 1 81 ? -14.238 4.968 11.529 1.00 83.50 81 GLY A N 1
ATOM 583 C CA . GLY A 1 81 ? -14.618 6.262 12.091 1.00 83.50 81 GLY A CA 1
ATOM 584 C C . GLY A 1 81 ? -15.987 6.284 12.773 1.00 83.50 81 GLY A C 1
ATOM 585 O O . GLY A 1 81 ? -16.175 7.035 13.728 1.00 83.50 81 GLY A O 1
ATOM 586 N N . PHE A 1 82 ? -16.930 5.437 12.349 1.00 85.31 82 PHE A N 1
ATOM 587 C CA . PHE A 1 82 ? -18.238 5.324 13.004 1.00 85.31 82 PHE A CA 1
ATOM 588 C C . PHE A 1 82 ? -18.154 4.721 14.412 1.00 85.31 82 PHE A C 1
ATOM 590 O O . PHE A 1 82 ? -19.047 4.953 15.223 1.00 85.31 82 PHE A O 1
ATOM 597 N N . LEU A 1 83 ? -17.090 3.969 14.715 1.00 79.94 83 LEU A N 1
ATOM 598 C CA . LEU A 1 83 ? -16.834 3.433 16.052 1.00 79.94 83 LEU A CA 1
ATOM 599 C C . LEU A 1 83 ? -16.047 4.438 16.900 1.00 79.94 83 LEU A C 1
ATOM 601 O O . LEU A 1 83 ? -16.320 4.595 18.087 1.00 79.94 83 LEU A O 1
ATOM 605 N N . ILE A 1 84 ? -15.069 5.120 16.294 1.00 76.25 84 ILE A N 1
ATOM 606 C CA . ILE A 1 84 ? -14.257 6.144 16.955 1.00 76.25 84 ILE A CA 1
ATOM 607 C C . ILE A 1 84 ? -14.122 7.357 16.034 1.00 76.25 84 ILE A C 1
ATOM 609 O O . ILE A 1 84 ? -13.375 7.309 15.059 1.00 76.25 84 ILE A O 1
ATOM 613 N N . SER A 1 85 ? -14.733 8.490 16.388 1.00 82.75 85 SER A N 1
ATOM 614 C CA . SER A 1 85 ? -14.779 9.677 15.518 1.00 82.75 85 SER A CA 1
ATOM 615 C C . SER A 1 85 ? -13.403 10.177 15.050 1.00 82.75 85 SER A C 1
ATOM 617 O O . SER A 1 85 ? -13.275 10.663 13.930 1.00 82.75 85 SER A O 1
ATOM 619 N N . ILE A 1 86 ? -12.344 10.025 15.860 1.00 81.94 86 ILE A N 1
ATOM 620 C CA . ILE A 1 86 ? -10.978 10.436 15.479 1.00 81.94 86 ILE A CA 1
ATOM 621 C C . ILE A 1 86 ? -10.385 9.585 14.339 1.00 81.94 86 ILE A C 1
ATOM 623 O O . ILE A 1 86 ? -9.519 10.059 13.604 1.00 81.94 86 ILE A O 1
ATOM 627 N N . MET A 1 87 ? -10.880 8.358 14.132 1.00 81.62 87 MET A N 1
ATOM 628 C CA . MET A 1 87 ? -10.453 7.485 13.033 1.00 81.62 87 MET A CA 1
ATOM 629 C C . MET A 1 87 ? -10.908 8.000 11.668 1.00 81.62 87 MET A C 1
ATOM 631 O O . MET A 1 87 ? -10.263 7.672 10.679 1.00 81.62 87 MET A O 1
ATOM 635 N N . PHE A 1 88 ? -11.923 8.871 11.590 1.00 86.44 88 PHE A N 1
ATOM 636 C CA . PHE A 1 88 ? -12.219 9.573 10.337 1.00 86.44 88 PHE A CA 1
ATOM 637 C C . PHE A 1 88 ? -11.032 10.425 9.886 1.00 86.44 88 PHE A C 1
ATOM 639 O O . PHE A 1 88 ? -10.654 10.383 8.720 1.00 86.44 88 PHE A O 1
ATOM 646 N N . VAL A 1 89 ? -10.414 11.167 10.809 1.00 88.44 89 VAL A N 1
ATOM 647 C CA . VAL A 1 89 ? -9.271 12.033 10.487 1.00 88.44 89 VAL A CA 1
ATOM 648 C C . VAL A 1 89 ? -8.076 11.187 10.057 1.00 88.44 89 VAL A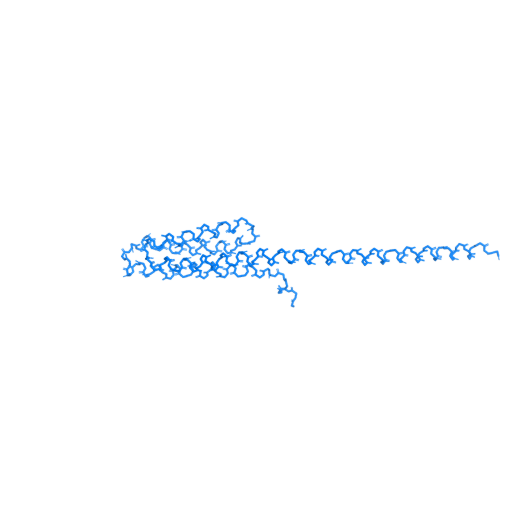 C 1
ATOM 650 O O . VAL A 1 89 ? -7.482 11.449 9.013 1.00 88.44 89 VAL A O 1
ATOM 653 N N . ILE A 1 90 ? -7.753 10.143 10.827 1.00 86.12 90 ILE A N 1
ATOM 654 C CA . ILE A 1 90 ? -6.627 9.256 10.512 1.00 86.12 90 ILE A CA 1
ATOM 655 C C . ILE A 1 90 ? -6.860 8.509 9.192 1.00 86.12 90 ILE A C 1
ATOM 657 O O . ILE A 1 90 ? -5.982 8.530 8.331 1.00 86.12 90 ILE A O 1
ATOM 661 N N . GLY A 1 91 ? -8.041 7.921 8.994 1.00 86.69 91 GLY A N 1
ATOM 662 C CA . GLY A 1 91 ? -8.397 7.211 7.765 1.00 86.69 91 GLY A CA 1
ATOM 663 C C . GLY A 1 91 ? -8.340 8.111 6.532 1.00 86.69 91 GLY A C 1
ATOM 664 O O . GLY A 1 91 ? -7.794 7.718 5.509 1.00 86.69 91 GLY A O 1
ATOM 665 N N . VAL A 1 92 ? -8.806 9.361 6.624 1.00 92.00 92 VAL A N 1
ATOM 666 C CA . VAL A 1 92 ? -8.708 10.319 5.509 1.00 92.00 92 VAL A CA 1
ATOM 667 C C . VAL A 1 92 ? -7.255 10.670 5.185 1.00 92.00 92 VAL A C 1
ATOM 669 O O . VAL A 1 92 ? -6.889 10.709 4.011 1.00 92.00 92 VAL A O 1
ATOM 672 N N . ILE A 1 93 ? -6.408 10.901 6.193 1.00 90.62 93 ILE A N 1
ATOM 673 C CA . ILE A 1 93 ? -4.980 11.186 5.974 1.00 90.62 93 ILE A CA 1
ATOM 674 C C . ILE A 1 93 ? -4.305 10.008 5.262 1.00 90.62 93 ILE A C 1
ATOM 676 O O . ILE A 1 93 ? -3.586 10.212 4.280 1.00 90.62 93 ILE A O 1
ATOM 680 N N . PHE A 1 94 ? -4.567 8.780 5.712 1.00 86.44 94 PHE A N 1
ATOM 681 C CA . PHE A 1 94 ? -4.045 7.579 5.065 1.00 86.44 94 PHE A CA 1
ATOM 682 C C . PHE A 1 94 ? -4.593 7.391 3.650 1.00 86.44 94 PHE A C 1
ATOM 684 O O . PHE A 1 94 ? -3.810 7.105 2.745 1.00 86.44 94 PHE A O 1
ATOM 691 N N . ALA A 1 95 ? -5.875 7.669 3.410 1.00 90.50 95 ALA A N 1
ATOM 692 C CA . ALA A 1 95 ? -6.468 7.624 2.077 1.00 90.50 95 ALA A CA 1
ATOM 693 C C . ALA A 1 95 ? -5.815 8.626 1.112 1.00 90.50 95 ALA A C 1
ATOM 695 O O . ALA A 1 95 ? -5.556 8.292 -0.046 1.00 90.50 95 ALA A O 1
ATOM 696 N N . ILE A 1 96 ? -5.487 9.833 1.586 1.00 92.19 96 ILE A N 1
ATOM 697 C CA . ILE A 1 96 ? -4.756 10.836 0.799 1.00 92.19 96 ILE A CA 1
ATOM 698 C C . ILE A 1 96 ? -3.338 10.346 0.493 1.00 92.19 96 ILE A C 1
ATOM 700 O O . ILE A 1 96 ? -2.916 10.382 -0.665 1.00 92.19 96 ILE A O 1
ATOM 704 N N . LEU A 1 97 ? -2.609 9.861 1.503 1.00 86.38 97 LEU A N 1
ATOM 705 C CA . LEU A 1 97 ? -1.260 9.309 1.334 1.00 86.38 97 LEU A CA 1
ATOM 706 C C . LEU A 1 97 ? -1.257 8.142 0.341 1.00 86.38 97 LEU A C 1
ATOM 708 O O . LEU A 1 97 ? -0.410 8.082 -0.550 1.00 86.38 97 LEU A O 1
ATOM 712 N N . TRP A 1 98 ? -2.237 7.248 0.459 1.00 85.75 98 TRP A N 1
ATOM 713 C CA . TRP A 1 98 ? -2.445 6.124 -0.441 1.00 85.75 98 TRP A CA 1
ATOM 714 C C . TRP A 1 98 ? -2.702 6.583 -1.875 1.00 85.75 98 TRP A C 1
ATOM 716 O O . TRP A 1 98 ? -2.012 6.139 -2.793 1.00 85.75 98 TRP A O 1
ATOM 726 N N . GLY A 1 99 ? -3.654 7.501 -2.070 1.00 85.25 99 GLY A N 1
ATOM 727 C CA . GLY A 1 99 ? -3.986 8.047 -3.384 1.00 85.25 99 GLY A CA 1
ATOM 728 C C . GLY A 1 99 ? -2.786 8.728 -4.044 1.00 85.25 99 GLY A C 1
ATOM 729 O O . GLY A 1 99 ? -2.504 8.485 -5.217 1.00 85.25 99 GLY A O 1
ATOM 730 N N . MET A 1 100 ? -2.024 9.514 -3.280 1.00 83.56 100 MET A N 1
ATOM 731 C CA . MET A 1 100 ? -0.780 10.140 -3.740 1.00 83.56 100 MET A CA 1
ATOM 732 C C . MET A 1 100 ? 0.259 9.086 -4.141 1.00 83.56 100 MET A C 1
ATOM 734 O O . MET A 1 100 ? 0.829 9.172 -5.228 1.00 83.56 100 MET A O 1
ATOM 738 N N . GLY A 1 101 ? 0.469 8.061 -3.310 1.00 78.25 101 GLY A N 1
ATOM 739 C CA . GLY A 1 101 ? 1.392 6.961 -3.594 1.00 78.25 101 GLY A CA 1
ATOM 740 C C . GLY A 1 101 ? 1.013 6.168 -4.848 1.00 78.25 101 GLY A C 1
ATOM 741 O O . GLY A 1 101 ? 1.882 5.868 -5.672 1.00 78.25 101 GLY A O 1
ATOM 742 N N . ASP A 1 102 ? -0.276 5.876 -5.043 1.00 82.50 102 ASP A N 1
ATOM 743 C CA . ASP A 1 102 ? -0.752 5.197 -6.249 1.00 82.50 102 ASP A CA 1
ATOM 744 C C . ASP A 1 102 ? -0.568 6.070 -7.499 1.00 82.50 102 ASP A C 1
ATOM 746 O O . ASP A 1 102 ? -0.008 5.607 -8.494 1.00 82.50 102 ASP A O 1
ATOM 750 N N . LEU A 1 103 ? -0.959 7.347 -7.449 1.00 80.38 103 LEU A N 1
ATOM 751 C CA . LEU A 1 103 ? -0.848 8.276 -8.578 1.00 80.38 103 LEU A CA 1
ATOM 752 C C . LEU A 1 103 ? 0.607 8.527 -8.994 1.00 80.38 103 LEU A C 1
ATOM 754 O O . LEU A 1 103 ? 0.941 8.365 -10.175 1.00 80.38 103 LEU A O 1
ATOM 758 N N . LEU A 1 104 ? 1.476 8.890 -8.041 1.00 75.81 104 LEU A N 1
ATOM 759 C CA . LEU A 1 104 ? 2.909 9.094 -8.291 1.00 75.81 104 LEU A CA 1
ATOM 760 C C . LEU A 1 104 ? 3.541 7.806 -8.794 1.00 75.81 104 LEU A C 1
ATOM 762 O O . LEU A 1 104 ? 4.308 7.816 -9.752 1.00 75.81 104 LEU A O 1
ATOM 766 N N . GLY A 1 105 ? 3.155 6.683 -8.202 1.00 71.50 105 GLY A N 1
ATOM 767 C CA . GLY A 1 105 ? 3.594 5.378 -8.631 1.00 71.50 105 GLY A CA 1
ATOM 768 C C . GLY A 1 105 ? 3.274 5.068 -10.088 1.00 71.50 105 GLY A C 1
ATOM 769 O O . GLY A 1 105 ? 4.157 4.686 -10.852 1.00 71.50 105 GLY A O 1
ATOM 770 N N . ARG A 1 106 ? 2.019 5.271 -10.499 1.00 74.31 106 ARG A N 1
ATOM 771 C CA . ARG A 1 106 ? 1.590 5.075 -11.890 1.00 74.31 106 ARG A CA 1
ATOM 772 C C . ARG A 1 106 ? 2.316 6.014 -12.844 1.00 74.31 106 ARG A C 1
ATOM 774 O O . ARG A 1 106 ? 2.509 5.669 -14.006 1.00 74.31 106 ARG A O 1
ATOM 781 N N . LYS A 1 107 ? 2.664 7.224 -12.403 1.00 74.62 107 LYS A N 1
ATOM 782 C CA . LYS A 1 107 ? 3.428 8.181 -13.210 1.00 74.62 107 LYS A CA 1
ATOM 783 C C . LYS A 1 107 ? 4.880 7.720 -13.393 1.00 74.62 107 LYS A C 1
ATOM 785 O O . LYS A 1 107 ? 5.318 7.592 -14.530 1.00 74.62 107 LYS A O 1
ATOM 790 N N . ILE A 1 108 ? 5.556 7.357 -12.303 1.00 68.12 108 ILE A N 1
ATOM 791 C CA . ILE A 1 108 ? 6.947 6.879 -12.307 1.00 68.12 108 ILE A CA 1
ATOM 792 C C . ILE A 1 108 ? 7.095 5.586 -13.117 1.00 68.12 108 ILE A C 1
ATOM 794 O O . ILE A 1 108 ? 8.025 5.466 -13.911 1.00 68.12 108 ILE A O 1
ATOM 798 N N . ASP A 1 109 ? 6.177 4.629 -12.957 1.00 74.19 109 ASP A N 1
ATOM 799 C CA . ASP A 1 109 ? 6.233 3.367 -13.704 1.00 74.19 109 ASP A CA 1
ATOM 800 C C . ASP A 1 109 ? 6.073 3.603 -15.221 1.00 74.19 109 ASP A C 1
ATOM 802 O O . ASP A 1 109 ? 6.738 2.943 -16.017 1.00 74.19 109 ASP A O 1
ATOM 806 N N . ARG A 1 110 ? 5.246 4.579 -15.634 1.00 75.12 110 ARG A N 1
ATOM 807 C CA . ARG A 1 110 ? 5.079 4.957 -17.052 1.00 75.12 110 ARG A CA 1
ATOM 808 C C . ARG A 1 110 ? 6.326 5.619 -17.630 1.00 75.12 110 ARG A C 1
ATOM 810 O O . ARG A 1 110 ? 6.747 5.261 -18.725 1.00 75.12 110 ARG A O 1
ATOM 817 N N . GLU A 1 111 ? 6.919 6.557 -16.898 1.00 76.50 111 GLU A N 1
ATOM 818 C CA . GLU A 1 111 ? 8.144 7.246 -17.322 1.00 76.50 111 GLU A CA 1
ATOM 819 C C . GLU A 1 111 ? 9.324 6.268 -17.430 1.00 76.50 111 GLU A C 1
ATOM 821 O O . GLU A 1 111 ? 10.054 6.283 -18.420 1.00 76.50 111 GLU A O 1
ATOM 826 N N . ARG A 1 112 ? 9.469 5.346 -16.466 1.00 74.62 112 ARG A N 1
ATOM 827 C CA . ARG A 1 112 ? 10.501 4.301 -16.526 1.00 74.62 112 ARG A CA 1
ATOM 828 C C . ARG A 1 112 ? 10.294 3.320 -17.676 1.00 74.62 112 ARG A C 1
ATOM 830 O O . ARG A 1 112 ? 11.278 2.944 -18.304 1.00 74.62 112 ARG A O 1
ATOM 837 N N . ALA A 1 113 ? 9.055 2.919 -17.959 1.00 77.50 113 ALA A N 1
ATOM 838 C CA . ALA A 1 113 ? 8.763 2.036 -19.087 1.00 77.50 113 ALA A CA 1
ATOM 839 C C . ALA A 1 113 ? 9.139 2.685 -20.432 1.00 77.50 113 ALA A C 1
ATOM 841 O O . ALA A 1 113 ? 9.720 2.023 -21.287 1.00 77.50 113 ALA A O 1
ATOM 842 N N . ALA A 1 114 ? 8.872 3.986 -20.595 1.00 80.25 114 ALA A N 1
ATOM 843 C CA . ALA A 1 114 ? 9.255 4.726 -21.796 1.00 80.25 114 ALA A CA 1
ATOM 844 C C . ALA A 1 114 ? 10.781 4.852 -21.948 1.00 80.25 114 ALA A C 1
ATOM 846 O O . ALA A 1 114 ? 11.303 4.650 -23.041 1.00 80.25 114 ALA A O 1
ATOM 847 N N . ALA A 1 115 ? 11.501 5.126 -20.855 1.00 79.56 115 ALA A N 1
ATOM 848 C CA . ALA A 1 115 ? 12.962 5.217 -20.872 1.00 79.56 115 ALA A CA 1
ATOM 849 C C . ALA A 1 115 ? 13.638 3.872 -21.196 1.00 79.56 115 ALA A C 1
ATOM 851 O O . ALA A 1 115 ? 14.609 3.840 -21.947 1.00 79.56 115 ALA A O 1
ATOM 852 N N . PHE A 1 116 ? 13.110 2.759 -20.670 1.00 81.25 116 PHE A N 1
ATOM 853 C CA . PHE A 1 116 ? 13.611 1.419 -20.992 1.00 81.25 116 PHE A CA 1
ATOM 854 C C . PHE A 1 116 ? 13.395 1.060 -22.466 1.00 81.25 116 PHE A C 1
ATOM 856 O O . PHE A 1 116 ? 14.305 0.529 -23.091 1.00 81.25 116 PHE A O 1
ATOM 863 N N . ALA A 1 117 ? 12.232 1.395 -23.033 1.00 83.62 117 ALA A N 1
ATOM 864 C CA . ALA A 1 117 ? 11.947 1.142 -24.445 1.00 83.62 117 ALA A CA 1
ATOM 865 C C . ALA A 1 117 ? 12.860 1.939 -25.395 1.00 83.62 117 ALA A C 1
ATOM 867 O O . ALA A 1 117 ? 13.141 1.476 -26.494 1.00 83.62 117 ALA A O 1
ATOM 868 N N . GLU A 1 118 ? 13.317 3.130 -24.996 1.00 86.31 118 GLU A N 1
ATOM 869 C CA . GLU A 1 118 ? 14.263 3.914 -25.798 1.00 86.31 118 GLU A CA 1
ATOM 870 C C . GLU A 1 118 ? 15.676 3.324 -25.762 1.00 86.31 118 GLU A C 1
ATOM 872 O O . GLU A 1 118 ? 16.328 3.245 -26.799 1.00 86.31 118 GLU A O 1
ATOM 877 N N . LEU A 1 119 ? 16.133 2.852 -24.597 1.00 85.31 119 LEU A N 1
ATOM 878 C CA . LEU A 1 119 ? 17.435 2.194 -24.477 1.00 85.31 119 LEU A CA 1
ATOM 879 C C . LEU A 1 119 ? 17.508 0.925 -25.339 1.00 85.31 119 LEU A C 1
ATOM 881 O O . LEU A 1 119 ? 18.500 0.724 -26.030 1.00 85.31 119 LEU A O 1
ATOM 885 N N . ASP A 1 120 ? 16.439 0.126 -25.353 1.00 87.88 120 ASP A N 1
ATOM 886 C CA . ASP A 1 120 ? 16.332 -1.090 -26.172 1.00 87.88 120 ASP A CA 1
ATOM 887 C C . ASP A 1 120 ? 16.464 -0.778 -27.675 1.00 87.88 120 ASP A C 1
ATOM 889 O O . ASP A 1 120 ? 17.112 -1.505 -28.421 1.00 87.88 120 ASP A O 1
ATOM 893 N N . ARG A 1 121 ? 15.922 0.366 -28.124 1.00 88.19 121 ARG A N 1
ATOM 894 C CA . ARG A 1 121 ? 16.088 0.838 -29.511 1.00 88.19 121 ARG A CA 1
ATOM 895 C C . ARG A 1 121 ? 17.508 1.286 -29.819 1.00 88.19 121 ARG A C 1
ATOM 897 O O . ARG A 1 121 ? 17.940 1.116 -30.954 1.00 88.19 121 ARG A O 1
ATOM 904 N N . ILE A 1 122 ? 18.192 1.924 -28.869 1.00 89.44 122 ILE A N 1
ATOM 905 C CA . ILE A 1 122 ? 19.583 2.355 -29.053 1.00 89.44 122 ILE A CA 1
ATOM 906 C C . ILE A 1 122 ? 20.476 1.121 -29.180 1.00 89.44 122 ILE A C 1
ATOM 908 O O . ILE A 1 122 ? 21.208 1.027 -30.157 1.00 89.44 122 ILE A O 1
ATOM 912 N N . ILE A 1 123 ? 20.325 0.148 -28.278 1.00 89.94 123 ILE A N 1
ATOM 913 C CA . ILE A 1 123 ? 21.078 -1.112 -28.312 1.00 89.94 123 ILE A CA 1
ATOM 914 C C . ILE A 1 123 ? 20.813 -1.861 -29.624 1.00 89.94 123 ILE A C 1
ATOM 916 O O . ILE A 1 123 ? 21.755 -2.206 -30.323 1.00 89.94 123 ILE A O 1
ATOM 920 N N . ALA A 1 124 ? 19.549 -2.011 -30.038 1.00 89.75 124 ALA A N 1
ATOM 921 C CA . ALA A 1 124 ? 19.221 -2.678 -31.302 1.00 89.75 124 ALA A CA 1
ATOM 922 C C . ALA A 1 124 ? 19.799 -1.962 -32.541 1.00 89.75 124 ALA A C 1
ATOM 924 O O . ALA A 1 124 ? 20.087 -2.597 -33.553 1.00 89.75 124 ALA A O 1
ATOM 925 N N . ARG A 1 125 ? 19.957 -0.630 -32.491 1.00 90.12 125 ARG A N 1
ATOM 926 C CA . ARG A 1 125 ? 20.613 0.137 -33.563 1.00 90.12 125 ARG A CA 1
ATOM 927 C C . ARG A 1 125 ? 22.122 -0.059 -33.569 1.00 90.12 125 ARG A C 1
ATOM 929 O O . ARG A 1 125 ? 22.691 -0.123 -34.653 1.00 90.12 125 ARG A O 1
ATOM 936 N N . GLU A 1 126 ? 22.747 -0.111 -32.397 1.00 89.88 126 GLU A N 1
ATOM 937 C CA . GLU A 1 126 ? 24.177 -0.398 -32.263 1.00 89.88 126 GLU A CA 1
ATOM 938 C C . GLU A 1 126 ? 24.481 -1.809 -32.775 1.00 89.88 126 GLU A C 1
ATOM 940 O O . GLU A 1 126 ? 25.323 -1.951 -33.654 1.00 89.88 126 GLU A O 1
ATOM 945 N N . GLU A 1 127 ? 23.708 -2.815 -32.356 1.00 89.38 127 GLU A N 1
ATOM 946 C CA . GLU A 1 127 ? 23.845 -4.199 -32.832 1.00 89.38 127 GLU A CA 1
ATOM 947 C C . GLU A 1 127 ? 23.697 -4.307 -34.358 1.00 89.38 127 GLU A C 1
ATOM 949 O O . GLU A 1 127 ? 24.502 -4.965 -35.013 1.00 89.38 127 GLU A O 1
ATOM 954 N N . ALA A 1 128 ? 22.716 -3.615 -34.949 1.00 87.88 128 ALA A N 1
ATOM 955 C CA . ALA A 1 128 ? 22.522 -3.613 -36.399 1.00 87.88 128 ALA A CA 1
ATOM 956 C C . ALA A 1 128 ? 23.658 -2.901 -37.159 1.00 87.88 128 ALA A C 1
ATOM 958 O O . ALA A 1 128 ? 23.996 -3.297 -38.274 1.00 87.88 128 ALA A O 1
ATOM 959 N N . ALA A 1 129 ? 24.241 -1.846 -36.582 1.00 89.94 129 ALA A N 1
ATOM 960 C CA . ALA A 1 129 ? 25.381 -1.149 -37.173 1.00 89.94 129 ALA A CA 1
ATOM 961 C C . ALA A 1 129 ? 26.667 -1.984 -37.079 1.00 89.94 129 ALA A C 1
ATOM 963 O O . ALA A 1 129 ? 27.439 -2.018 -38.035 1.00 89.94 129 ALA A O 1
ATOM 964 N N . GLU A 1 130 ? 26.877 -2.677 -35.958 1.00 85.31 130 GLU A N 1
ATOM 965 C CA . GLU A 1 130 ? 27.990 -3.611 -35.773 1.00 85.31 130 GLU A CA 1
ATOM 966 C C . GLU A 1 130 ? 27.882 -4.809 -36.723 1.00 85.31 130 GLU A C 1
ATOM 968 O O . GLU A 1 130 ? 28.876 -5.173 -37.345 1.00 85.31 130 GLU A O 1
ATOM 973 N N . GLN A 1 131 ? 26.680 -5.369 -36.898 1.00 85.94 131 GLN A N 1
ATOM 974 C CA . GLN A 1 131 ? 26.427 -6.465 -37.843 1.00 85.94 131 GLN A CA 1
ATOM 975 C C . GLN A 1 131 ? 26.616 -6.041 -39.301 1.00 85.94 131 GLN A C 1
ATOM 977 O O . GLN A 1 131 ? 27.253 -6.754 -40.067 1.00 85.94 131 GLN A O 1
ATOM 982 N N . GLY A 1 132 ? 26.142 -4.852 -39.683 1.00 82.56 132 GLY A N 1
ATOM 983 C CA . GLY A 1 132 ? 26.416 -4.319 -41.020 1.00 82.56 132 GLY A CA 1
ATOM 984 C C . GLY A 1 132 ? 27.915 -4.126 -41.273 1.00 82.56 132 GLY A C 1
ATOM 985 O O . GLY A 1 132 ? 28.417 -4.503 -42.324 1.00 82.56 132 GLY A O 1
ATOM 986 N N . ALA A 1 133 ? 28.651 -3.609 -40.283 1.00 84.38 133 ALA A N 1
ATOM 987 C CA . ALA A 1 133 ? 30.096 -3.433 -40.390 1.00 84.38 133 ALA A CA 1
ATOM 988 C C . ALA A 1 133 ? 30.866 -4.765 -40.448 1.00 84.38 133 ALA A C 1
ATOM 990 O O . ALA A 1 133 ? 31.897 -4.831 -41.118 1.00 84.38 133 ALA A O 1
ATOM 991 N N . SER A 1 134 ? 30.394 -5.817 -39.765 1.00 82.19 134 SER A N 1
ATOM 992 C CA . SER A 1 134 ? 30.985 -7.154 -39.883 1.00 82.19 134 SER A CA 1
ATOM 993 C C . SER A 1 134 ? 30.711 -7.789 -41.242 1.00 82.19 134 SER A C 1
ATOM 995 O O . SER A 1 134 ? 31.635 -8.347 -41.823 1.00 82.19 134 SER A O 1
ATOM 997 N N . ASP A 1 135 ? 29.489 -7.657 -41.767 1.00 84.75 135 ASP A N 1
ATOM 998 C CA . ASP A 1 135 ? 29.110 -8.199 -43.079 1.00 84.75 135 ASP A CA 1
ATOM 999 C C . ASP A 1 135 ? 29.896 -7.511 -44.210 1.00 84.75 135 ASP A C 1
ATOM 1001 O O . ASP A 1 135 ? 30.394 -8.172 -45.121 1.00 84.75 135 ASP A O 1
ATOM 1005 N N . ASP A 1 136 ? 30.070 -6.187 -44.126 1.00 83.06 136 ASP A N 1
ATOM 1006 C CA . ASP A 1 136 ? 30.876 -5.416 -45.079 1.00 83.06 136 ASP A CA 1
ATOM 1007 C C . ASP A 1 136 ? 32.368 -5.801 -45.019 1.00 83.06 136 ASP A C 1
ATOM 1009 O O . ASP A 1 136 ? 33.043 -5.856 -46.051 1.00 83.06 136 ASP A O 1
ATOM 1013 N N . ALA A 1 137 ? 32.895 -6.074 -43.819 1.00 81.69 137 ALA A N 1
ATOM 1014 C CA . ALA A 1 137 ? 34.275 -6.517 -43.636 1.00 81.69 137 ALA A CA 1
ATOM 1015 C C . ALA A 1 137 ? 34.500 -7.924 -44.216 1.00 81.69 137 ALA A C 1
ATOM 1017 O O . ALA A 1 137 ? 35.464 -8.114 -44.957 1.00 81.69 137 ALA A O 1
ATOM 1018 N N . ASP A 1 138 ? 33.597 -8.869 -43.949 1.00 79.81 138 ASP A N 1
ATOM 1019 C CA . ASP A 1 138 ? 33.658 -10.246 -44.461 1.00 79.81 138 ASP A CA 1
ATOM 1020 C C . ASP A 1 138 ? 33.576 -10.268 -45.997 1.00 79.81 138 ASP A C 1
ATOM 1022 O O . ASP A 1 138 ? 34.423 -10.856 -46.666 1.00 79.81 138 ASP A O 1
ATOM 1026 N N . ALA A 1 139 ? 32.657 -9.488 -46.582 1.00 82.44 139 ALA A N 1
ATOM 1027 C CA . ALA A 1 139 ? 32.542 -9.339 -48.034 1.00 82.44 139 ALA A CA 1
ATOM 1028 C C . ALA A 1 139 ? 33.807 -8.745 -48.680 1.00 82.44 139 ALA A C 1
ATOM 1030 O O . ALA A 1 139 ? 34.164 -9.093 -49.811 1.00 82.44 139 ALA A O 1
ATOM 1031 N N . SER A 1 140 ? 34.489 -7.831 -47.982 1.00 81.00 140 SER A N 1
ATOM 1032 C CA . SER A 1 140 ? 35.752 -7.268 -48.461 1.00 81.00 140 SER A CA 1
ATOM 1033 C C . SER A 1 140 ? 36.912 -8.267 -48.382 1.00 81.00 140 SER A C 1
ATOM 1035 O O . SER A 1 140 ? 37.736 -8.296 -49.296 1.00 81.00 140 SER A O 1
ATOM 1037 N N . ASP A 1 141 ? 36.953 -9.115 -47.352 1.00 81.44 141 ASP A N 1
ATOM 1038 C CA . ASP A 1 141 ? 37.985 -10.146 -47.167 1.00 81.44 141 ASP A CA 1
ATOM 1039 C C . ASP A 1 141 ? 37.806 -11.306 -48.167 1.00 81.44 141 ASP A C 1
ATOM 1041 O O . ASP A 1 141 ? 38.779 -11.784 -48.762 1.00 81.44 141 ASP A O 1
ATOM 1045 N N . ASP A 1 142 ? 36.554 -11.678 -48.456 1.00 79.62 142 ASP A N 1
ATOM 1046 C CA . ASP A 1 142 ? 36.184 -12.623 -49.514 1.00 79.62 142 ASP A CA 1
ATOM 1047 C C . ASP A 1 142 ? 36.596 -12.112 -50.902 1.00 79.62 142 ASP A C 1
ATOM 1049 O O . ASP A 1 142 ? 37.208 -12.841 -51.686 1.00 79.62 142 ASP A O 1
ATOM 1053 N N . ALA A 1 143 ? 36.324 -10.838 -51.209 1.00 78.94 143 ALA A N 1
ATOM 1054 C CA . ALA A 1 143 ? 36.708 -10.237 -52.487 1.00 78.94 143 ALA A CA 1
ATOM 1055 C C . ALA A 1 143 ? 38.237 -10.172 -52.670 1.00 78.94 143 ALA A C 1
ATOM 1057 O O . ALA A 1 143 ? 38.745 -10.394 -53.771 1.00 78.94 143 ALA A O 1
ATOM 1058 N N . VAL A 1 144 ? 38.986 -9.894 -51.596 1.00 78.00 144 VAL A N 1
ATOM 1059 C CA . VAL A 1 144 ? 40.459 -9.919 -51.598 1.00 78.00 144 VAL A CA 1
ATOM 1060 C C . VAL A 1 144 ? 40.992 -11.350 -51.760 1.00 78.00 144 VAL A C 1
ATOM 1062 O O . VAL A 1 144 ? 41.980 -11.574 -52.471 1.00 78.00 144 VAL A O 1
ATOM 1065 N N . SER A 1 145 ? 40.336 -12.335 -51.146 1.00 75.44 145 SER A N 1
ATOM 1066 C CA . SER A 1 145 ? 40.679 -13.754 -51.290 1.00 75.44 145 SER A CA 1
ATOM 1067 C C . SER A 1 145 ? 40.436 -14.272 -52.716 1.00 75.44 145 SER A C 1
ATOM 1069 O O . SER A 1 145 ? 41.266 -15.008 -53.251 1.00 75.44 145 SER A O 1
ATOM 1071 N N . ASP A 1 146 ? 39.360 -13.841 -53.377 1.00 76.19 146 ASP A N 1
ATOM 1072 C CA . ASP A 1 146 ? 39.033 -14.244 -54.754 1.00 76.19 146 ASP A CA 1
ATOM 1073 C C . ASP A 1 146 ? 39.969 -13.598 -55.801 1.00 76.19 146 ASP A C 1
ATOM 1075 O O . ASP A 1 146 ? 40.441 -14.266 -56.731 1.00 76.19 146 ASP A O 1
ATOM 1079 N N . ASP A 1 147 ? 40.337 -12.321 -55.615 1.00 76.12 147 ASP A N 1
ATOM 1080 C CA . ASP A 1 147 ? 41.333 -11.631 -56.458 1.00 76.12 147 ASP A CA 1
ATOM 1081 C C . ASP A 1 147 ? 42.726 -12.272 -56.337 1.00 76.12 147 ASP A C 1
ATOM 1083 O O . ASP A 1 147 ? 43.430 -12.466 -57.332 1.00 76.12 147 ASP A O 1
ATOM 1087 N N . SER A 1 148 ? 43.119 -12.665 -55.122 1.00 73.38 148 SER A N 1
ATOM 1088 C CA . SER A 1 148 ? 44.406 -13.328 -54.887 1.00 73.38 148 SER A CA 1
ATOM 1089 C C . SER A 1 148 ? 44.452 -14.768 -55.412 1.00 73.38 148 SER A C 1
ATOM 1091 O O . SER A 1 148 ? 45.505 -15.187 -55.894 1.00 73.38 148 SER A O 1
ATOM 1093 N N . ALA A 1 149 ? 43.333 -15.500 -55.410 1.00 74.88 149 ALA A N 1
ATOM 1094 C CA . ALA A 1 149 ? 43.225 -16.835 -56.009 1.00 74.88 149 ALA A CA 1
ATOM 1095 C C . ALA A 1 149 ? 43.191 -16.819 -57.552 1.00 74.88 149 ALA A C 1
ATOM 1097 O O . ALA A 1 149 ? 43.580 -17.798 -58.190 1.00 74.88 149 ALA A O 1
ATOM 1098 N N . SER A 1 150 ? 42.755 -15.710 -58.159 1.00 69.50 150 SER A N 1
ATOM 1099 C CA . SER A 1 150 ? 42.636 -15.552 -59.617 1.00 69.50 150 SER A CA 1
ATOM 1100 C C . SER A 1 150 ? 43.928 -15.092 -60.311 1.00 69.50 150 SER A C 1
ATOM 1102 O O . SER A 1 150 ? 43.981 -15.027 -61.544 1.00 69.50 150 SER A O 1
ATOM 1104 N N . ARG A 1 151 ? 44.985 -14.767 -59.555 1.00 61.38 151 ARG A N 1
ATOM 1105 C CA . ARG A 1 151 ? 46.296 -14.385 -60.103 1.00 61.38 151 ARG A CA 1
ATOM 1106 C C . ARG A 1 151 ? 47.172 -15.633 -60.344 1.00 61.38 151 ARG A C 1
ATOM 1108 O O . ARG A 1 151 ? 47.422 -16.359 -59.386 1.00 61.38 151 ARG A O 1
ATOM 1115 N N . PRO A 1 152 ? 47.616 -15.892 -61.593 1.00 64.62 152 PRO A N 1
ATOM 1116 C CA . PRO A 1 152 ? 48.369 -17.095 -61.970 1.00 64.62 152 PRO A CA 1
ATOM 1117 C C . PRO A 1 152 ? 49.814 -17.119 -61.459 1.00 64.62 152 PRO A C 1
ATOM 1119 O O . PRO A 1 152 ? 50.413 -16.030 -61.289 1.00 64.62 152 PRO A O 1
#

InterPro domains:
  IPR025327 Protein of unknown function DUF4233 [PF14017] (11-113)

Secondary structure (DSSP, 8-state):
-GGGTTS-HHHHHHHHHHHHHHHHHHHHHHHHHHTT---HHHHHHHHHHHHHHHHHHHHHTTSTTHHHHHHHHHHHHHHGGGTSTHHHHHHHHHHHHHHHHHHHHHHHHHHHHHHHHHHHHHHHHHHHHHHHHHHHHHHHHHHHHHHHHT--

Radius of gyration: 29.13 Å; chains: 1; bounding box: 67×29×89 Å